Protein AF-A0A819P137-F1 (afdb_monomer)

Structure (mmCIF, N/CA/C/O backbone):
data_AF-A0A819P137-F1
#
_entry.id   AF-A0A819P137-F1
#
loop_
_atom_site.group_PDB
_atom_site.id
_atom_site.type_symbol
_atom_site.label_atom_id
_atom_site.label_alt_id
_atom_site.label_comp_id
_atom_site.label_asym_id
_atom_site.label_entity_id
_atom_site.label_seq_id
_atom_site.pdbx_PDB_ins_code
_atom_site.Cartn_x
_atom_site.Cartn_y
_atom_site.Cartn_z
_atom_site.occupancy
_atom_site.B_iso_or_equiv
_atom_site.auth_seq_id
_atom_site.auth_comp_id
_atom_site.auth_asym_id
_atom_site.auth_atom_id
_atom_site.pdbx_PDB_model_num
ATOM 1 N N . MET A 1 1 ? 25.948 -0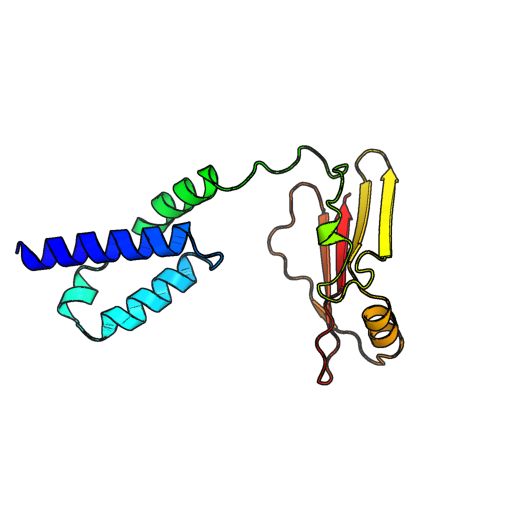.111 -37.042 1.00 51.78 1 MET A N 1
ATOM 2 C CA . MET A 1 1 ? 26.266 -0.633 -35.692 1.00 51.78 1 MET A CA 1
ATOM 3 C C . MET A 1 1 ? 26.149 0.440 -34.607 1.00 51.78 1 MET A C 1
ATOM 5 O O . MET A 1 1 ? 25.509 0.160 -33.607 1.00 51.78 1 MET A O 1
ATOM 9 N N . ALA A 1 2 ? 26.662 1.663 -34.813 1.00 59.31 2 ALA A N 1
ATOM 10 C CA . ALA A 1 2 ? 26.578 2.757 -33.829 1.00 59.31 2 ALA A CA 1
ATOM 11 C C . ALA A 1 2 ? 25.137 3.166 -33.434 1.00 59.31 2 ALA A C 1
ATOM 13 O O . ALA A 1 2 ? 24.815 3.175 -32.253 1.00 59.31 2 ALA A O 1
ATOM 14 N N . ALA A 1 3 ? 24.236 3.373 -34.404 1.00 63.06 3 ALA A N 1
ATOM 15 C CA . ALA A 1 3 ? 22.856 3.815 -34.133 1.00 63.06 3 ALA A CA 1
ATOM 16 C C . ALA A 1 3 ? 22.010 2.821 -33.303 1.00 63.06 3 ALA A C 1
ATOM 18 O O . ALA A 1 3 ? 21.181 3.220 -32.486 1.00 63.06 3 ALA A O 1
ATOM 19 N N . ALA A 1 4 ? 22.227 1.512 -33.484 1.00 61.91 4 ALA A N 1
ATOM 20 C CA . ALA A 1 4 ? 21.531 0.487 -32.702 1.00 61.91 4 ALA A CA 1
ATOM 21 C C . ALA A 1 4 ? 22.015 0.473 -31.240 1.00 61.91 4 ALA A C 1
ATOM 23 O O . ALA A 1 4 ? 21.217 0.285 -30.323 1.00 61.91 4 ALA A O 1
ATOM 24 N N . LEU A 1 5 ? 23.309 0.732 -31.016 1.00 62.66 5 LEU A N 1
ATOM 25 C CA . LEU A 1 5 ? 23.897 0.820 -29.680 1.00 62.66 5 LEU A CA 1
ATOM 26 C C . LEU A 1 5 ? 23.396 2.065 -28.933 1.00 62.66 5 LEU A C 1
ATOM 28 O O . LEU A 1 5 ? 23.008 1.961 -27.774 1.00 62.66 5 LEU A O 1
ATOM 32 N N . GLU A 1 6 ? 23.325 3.212 -29.611 1.00 69.56 6 GLU A N 1
ATOM 33 C CA . GLU A 1 6 ? 22.787 4.463 -29.053 1.00 69.56 6 GLU A CA 1
ATOM 34 C C . GLU A 1 6 ? 21.320 4.317 -28.636 1.00 69.56 6 GLU A C 1
ATOM 36 O O . GLU A 1 6 ? 20.958 4.662 -27.513 1.00 69.56 6 GLU A O 1
ATOM 41 N N . THR A 1 7 ? 20.495 3.700 -29.487 1.00 68.25 7 THR A N 1
ATOM 42 C CA . THR A 1 7 ? 19.078 3.439 -29.177 1.00 68.25 7 THR A CA 1
ATOM 43 C C . THR A 1 7 ? 18.919 2.493 -27.977 1.00 68.25 7 THR A C 1
ATOM 45 O O . THR A 1 7 ? 18.047 2.678 -27.131 1.00 68.25 7 THR A O 1
ATOM 48 N N . THR A 1 8 ? 19.803 1.501 -27.847 1.00 67.00 8 THR A N 1
ATOM 49 C CA . THR A 1 8 ? 19.795 0.545 -26.725 1.00 67.00 8 THR A CA 1
ATOM 50 C C . THR A 1 8 ? 20.174 1.197 -25.402 1.00 67.00 8 THR A C 1
ATOM 52 O O . THR A 1 8 ? 19.572 0.917 -24.363 1.00 67.00 8 THR A O 1
ATOM 55 N N . VAL A 1 9 ? 21.193 2.058 -25.420 1.00 68.06 9 VAL A N 1
ATOM 56 C CA . VAL A 1 9 ? 21.616 2.817 -24.239 1.00 68.06 9 VAL A CA 1
ATOM 57 C C . VAL A 1 9 ? 20.503 3.772 -23.810 1.00 68.06 9 VAL A C 1
ATOM 59 O O . VAL A 1 9 ? 20.195 3.834 -22.621 1.00 68.06 9 VAL A O 1
ATOM 62 N N . GLN A 1 10 ? 19.841 4.427 -24.765 1.00 74.31 10 GLN A N 1
ATOM 63 C CA . GLN 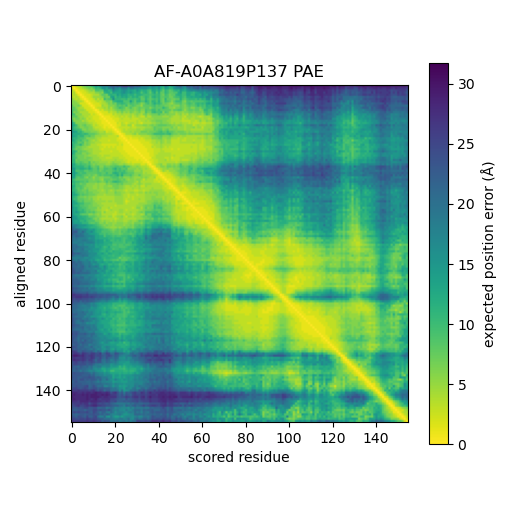A 1 10 ? 18.741 5.347 -24.489 1.00 74.31 10 GLN A CA 1
ATOM 64 C C . GLN A 1 10 ? 17.539 4.650 -23.833 1.00 74.31 10 GLN A C 1
ATOM 66 O O . GLN A 1 10 ? 17.115 5.064 -22.756 1.00 74.31 10 GLN A O 1
ATOM 71 N N . ASN A 1 11 ? 17.060 3.536 -24.398 1.00 71.94 11 ASN A N 1
ATOM 72 C CA . ASN A 1 11 ? 15.922 2.787 -23.842 1.00 71.94 11 ASN A CA 1
ATOM 73 C C . ASN A 1 11 ? 16.219 2.238 -22.434 1.00 71.94 11 ASN A C 1
ATOM 75 O O . ASN A 1 11 ? 15.354 2.189 -21.562 1.00 71.94 11 ASN A O 1
ATOM 79 N N . ASN A 1 12 ? 17.470 1.844 -22.181 1.00 72.56 12 ASN A N 1
ATOM 80 C CA . ASN A 1 12 ? 17.915 1.423 -20.853 1.00 72.56 12 ASN A CA 1
ATOM 81 C C . ASN A 1 12 ? 17.875 2.544 -19.820 1.00 72.56 12 ASN A C 1
ATOM 83 O O . ASN A 1 12 ? 17.537 2.299 -18.661 1.00 72.56 12 ASN A O 1
ATOM 87 N N . ILE A 1 13 ? 18.292 3.746 -20.216 1.00 76.44 13 ILE A N 1
ATOM 88 C CA . ILE A 1 13 ? 18.250 4.926 -19.354 1.00 76.44 13 ILE A CA 1
ATOM 89 C C . ILE A 1 13 ? 16.791 5.261 -19.045 1.00 76.44 13 ILE A C 1
ATOM 91 O O . ILE A 1 13 ? 16.463 5.461 -17.881 1.00 76.44 13 ILE A O 1
ATOM 95 N N . GLU A 1 14 ? 15.911 5.211 -20.042 1.00 79.50 14 GLU A N 1
ATOM 96 C CA . GLU A 1 14 ? 14.489 5.524 -19.892 1.00 79.50 14 GLU A CA 1
ATOM 97 C C . GLU A 1 14 ? 13.758 4.547 -18.960 1.00 79.50 14 GLU A C 1
ATOM 99 O O . GLU A 1 14 ? 13.138 4.982 -17.989 1.00 79.50 14 GLU A O 1
ATOM 104 N N . ILE A 1 15 ? 13.924 3.227 -19.142 1.00 78.06 15 ILE A N 1
ATOM 105 C CA . ILE A 1 15 ? 13.340 2.224 -18.229 1.00 78.06 15 ILE A CA 1
ATOM 106 C C . ILE A 1 15 ? 13.853 2.430 -16.796 1.00 78.06 15 ILE A C 1
ATOM 108 O O . ILE A 1 15 ? 13.093 2.295 -15.835 1.00 78.06 15 ILE A O 1
ATOM 112 N N . LYS A 1 16 ? 15.142 2.751 -16.627 1.00 79.19 16 LYS A N 1
ATOM 113 C CA . LYS A 1 16 ? 15.739 2.981 -15.303 1.00 79.19 16 LYS A CA 1
ATOM 114 C C . LYS A 1 16 ? 15.225 4.264 -14.659 1.00 79.19 16 LYS A C 1
ATOM 116 O O . LYS A 1 16 ? 14.925 4.231 -13.470 1.00 79.19 16 LYS A O 1
ATOM 121 N N . GLU A 1 17 ? 15.107 5.352 -15.411 1.00 83.38 17 GLU A N 1
ATOM 122 C CA . GLU A 1 17 ? 14.565 6.630 -14.941 1.00 83.38 17 GLU A CA 1
ATOM 123 C C . GLU A 1 17 ? 13.100 6.489 -14.534 1.00 83.38 17 GLU A C 1
ATOM 125 O O . GLU A 1 17 ? 12.743 6.787 -13.391 1.00 83.38 17 GLU A O 1
ATOM 130 N N . ARG A 1 18 ? 12.262 5.929 -15.413 1.00 83.06 18 ARG A N 1
ATOM 131 C CA . ARG A 1 18 ? 10.858 5.635 -15.100 1.00 83.06 18 ARG A CA 1
ATOM 132 C C . ARG A 1 18 ? 10.752 4.759 -13.864 1.00 83.06 18 ARG A C 1
ATOM 134 O O . ARG A 1 18 ? 10.073 5.104 -12.901 1.00 83.06 18 ARG A O 1
ATOM 141 N N . ALA A 1 19 ? 11.519 3.674 -13.811 1.00 77.88 19 ALA A N 1
ATOM 142 C CA . ALA A 1 19 ? 11.493 2.797 -12.655 1.00 77.88 19 ALA A CA 1
ATOM 143 C C . ALA A 1 19 ? 12.073 3.425 -11.379 1.00 77.88 19 ALA A C 1
ATOM 145 O O . ALA A 1 19 ? 11.794 2.922 -10.293 1.00 77.88 19 ALA A O 1
ATOM 146 N N . LEU A 1 20 ? 12.836 4.511 -11.453 1.00 79.56 20 LEU A N 1
ATOM 147 C CA . LEU A 1 20 ? 13.340 5.226 -10.281 1.00 79.56 20 LEU A CA 1
ATOM 148 C C . LEU A 1 20 ? 12.394 6.292 -9.736 1.00 79.56 20 LEU A C 1
ATOM 150 O O . LEU A 1 20 ? 12.574 6.694 -8.580 1.00 79.56 20 LEU A O 1
ATOM 154 N N . ASN A 1 21 ? 11.457 6.758 -10.557 1.00 81.00 21 ASN A N 1
ATOM 155 C CA . ASN A 1 21 ? 10.580 7.884 -10.251 1.00 81.00 21 ASN A CA 1
ATOM 156 C C . ASN A 1 21 ? 9.114 7.447 -10.099 1.00 81.00 21 ASN A C 1
ATOM 158 O O . ASN A 1 21 ? 8.362 8.070 -9.355 1.00 81.00 21 ASN A O 1
ATOM 162 N N . GLU A 1 22 ? 8.718 6.344 -10.734 1.00 80.81 22 GLU A N 1
ATOM 163 C CA . GLU A 1 22 ? 7.368 5.792 -10.647 1.00 80.81 22 GLU A CA 1
ATOM 164 C C . GLU A 1 22 ? 7.224 4.778 -9.503 1.00 80.81 22 GLU A C 1
ATOM 166 O O . GLU A 1 22 ? 8.105 3.953 -9.240 1.00 80.81 22 GLU A O 1
ATOM 171 N N . LEU A 1 23 ? 6.047 4.786 -8.870 1.00 72.44 23 LEU A N 1
ATOM 172 C CA . LEU A 1 23 ? 5.653 3.817 -7.839 1.00 72.44 23 LEU A CA 1
ATOM 173 C C . LEU A 1 23 ? 5.266 2.445 -8.421 1.00 72.44 23 LEU A C 1
ATOM 175 O O . LEU A 1 23 ? 5.066 1.488 -7.673 1.00 72.44 23 LEU A O 1
ATOM 179 N N . LEU A 1 24 ? 5.170 2.328 -9.750 1.00 79.12 24 LEU A N 1
ATOM 180 C CA . LEU A 1 24 ? 4.784 1.091 -10.418 1.00 79.12 24 LEU A CA 1
ATOM 181 C C . LEU A 1 24 ? 5.843 -0.014 -10.236 1.00 79.12 24 LEU A C 1
ATOM 183 O O . LEU A 1 24 ? 7.049 0.258 -10.138 1.00 79.12 24 LEU A O 1
ATOM 187 N N . PRO A 1 25 ? 5.438 -1.296 -10.210 1.00 80.44 25 PRO A N 1
ATOM 188 C CA . PRO A 1 25 ? 6.377 -2.410 -10.256 1.00 80.44 25 PRO A CA 1
ATOM 189 C C . PRO A 1 25 ? 7.254 -2.352 -11.513 1.00 80.44 25 PRO A C 1
ATOM 191 O O . PRO A 1 25 ? 6.758 -2.109 -12.611 1.00 80.44 25 PRO A O 1
ATOM 194 N N . VAL A 1 26 ? 8.550 -2.656 -11.374 1.00 82.06 26 VAL A N 1
ATOM 195 C CA . VAL A 1 26 ? 9.517 -2.659 -12.496 1.00 82.06 26 VAL A CA 1
ATOM 196 C C . VAL A 1 26 ? 9.052 -3.558 -13.647 1.00 82.06 26 VAL A C 1
ATOM 198 O O . VAL A 1 26 ? 9.269 -3.244 -14.811 1.00 82.06 26 VAL A O 1
ATOM 201 N N . SER A 1 27 ? 8.373 -4.662 -13.328 1.00 82.19 27 SER A N 1
ATOM 202 C CA . SER A 1 27 ? 7.802 -5.581 -14.314 1.00 82.19 27 SER A CA 1
ATOM 203 C C . SER A 1 27 ? 6.676 -4.963 -15.147 1.00 82.19 27 SER A C 1
ATOM 205 O O . SER A 1 27 ? 6.541 -5.327 -16.311 1.00 82.19 27 SER A O 1
ATOM 207 N N . MET A 1 28 ? 5.882 -4.048 -14.582 1.00 83.88 28 MET A N 1
ATOM 208 C CA . MET A 1 28 ? 4.841 -3.325 -15.321 1.00 83.88 28 MET A CA 1
ATOM 209 C C . MET A 1 28 ? 5.466 -2.284 -16.245 1.00 83.88 28 MET A C 1
ATOM 211 O O . MET A 1 28 ? 5.186 -2.304 -17.438 1.00 83.88 28 MET A O 1
ATOM 215 N N . ILE A 1 29 ? 6.396 -1.475 -15.723 1.00 84.00 29 ILE A N 1
ATOM 216 C CA . ILE A 1 29 ? 7.134 -0.469 -16.507 1.00 84.00 29 ILE A CA 1
ATOM 217 C C . ILE A 1 29 ? 7.842 -1.137 -17.690 1.00 84.00 29 ILE A C 1
ATOM 219 O O . ILE A 1 29 ? 7.725 -0.694 -18.825 1.00 84.00 29 ILE A O 1
ATOM 223 N N . TYR A 1 30 ? 8.510 -2.268 -17.449 1.00 84.81 30 TYR A N 1
ATOM 224 C CA . TYR A 1 30 ? 9.161 -3.031 -18.510 1.00 84.81 30 TYR A CA 1
ATOM 225 C C . TYR A 1 30 ? 8.173 -3.526 -19.576 1.00 84.81 30 TYR A C 1
ATOM 227 O O . TYR A 1 30 ? 8.456 -3.422 -20.764 1.00 84.81 30 TYR A O 1
ATOM 235 N N . LYS A 1 31 ? 7.009 -4.056 -19.178 1.00 85.69 31 LYS A N 1
ATOM 236 C CA . LYS A 1 31 ? 5.981 -4.518 -20.127 1.00 85.69 31 LYS A CA 1
ATOM 237 C C . LYS A 1 31 ? 5.426 -3.378 -20.978 1.00 85.69 31 LYS A C 1
ATOM 239 O O . LYS A 1 31 ? 5.225 -3.572 -22.174 1.00 85.69 31 LYS A O 1
ATOM 244 N N . GLU A 1 32 ? 5.185 -2.217 -20.376 1.00 86.12 32 GLU A N 1
ATOM 245 C CA . GLU A 1 32 ? 4.742 -1.022 -21.097 1.00 86.12 32 GLU A CA 1
ATOM 246 C C . GLU A 1 32 ? 5.786 -0.588 -22.124 1.00 86.12 32 GLU A C 1
ATOM 248 O O . GLU A 1 32 ? 5.458 -0.431 -23.297 1.00 86.12 32 GLU A O 1
ATOM 253 N N . GLU A 1 33 ? 7.051 -0.498 -21.723 1.00 81.31 33 GLU A N 1
ATOM 254 C CA . GLU A 1 33 ? 8.140 -0.108 -22.622 1.00 81.31 33 GLU A CA 1
ATOM 255 C C . GLU A 1 33 ? 8.337 -1.107 -23.765 1.00 81.31 33 GLU A C 1
ATOM 257 O O . GLU A 1 33 ? 8.399 -0.727 -24.934 1.00 81.31 33 GLU A O 1
ATOM 262 N N . VAL A 1 34 ? 8.307 -2.410 -23.471 1.00 84.12 34 VAL A N 1
ATOM 263 C CA . VAL A 1 34 ? 8.311 -3.457 -24.504 1.00 84.12 34 VAL A CA 1
ATOM 264 C C . VAL A 1 34 ? 7.135 -3.282 -25.465 1.00 84.12 34 VAL A C 1
ATOM 266 O O . VAL A 1 34 ? 7.308 -3.442 -26.672 1.00 84.12 34 VAL A O 1
ATOM 269 N N . SER A 1 35 ? 5.944 -2.929 -24.971 1.00 84.25 35 SER A N 1
ATOM 270 C CA . SER A 1 35 ? 4.770 -2.722 -25.826 1.00 84.25 35 SER A CA 1
ATOM 271 C C . SER A 1 35 ? 4.932 -1.529 -26.777 1.00 84.25 35 SER A C 1
ATOM 273 O O . SER A 1 35 ? 4.530 -1.621 -27.938 1.00 84.25 35 SER A O 1
ATOM 275 N N . ILE A 1 36 ? 5.591 -0.453 -26.336 1.00 80.50 36 ILE A N 1
ATOM 276 C CA . ILE A 1 36 ? 5.886 0.733 -27.154 1.00 80.50 36 ILE A CA 1
ATOM 277 C C . ILE A 1 36 ? 6.919 0.380 -28.230 1.00 80.50 36 ILE A C 1
ATOM 279 O O . ILE A 1 36 ? 6.709 0.644 -29.418 1.00 80.50 36 ILE A O 1
ATOM 283 N N . VAL A 1 37 ? 8.003 -0.285 -27.821 1.00 77.62 37 VAL A N 1
ATOM 284 C CA . VAL A 1 37 ? 9.142 -0.642 -28.678 1.00 77.62 37 VAL A CA 1
ATOM 285 C C . VAL A 1 37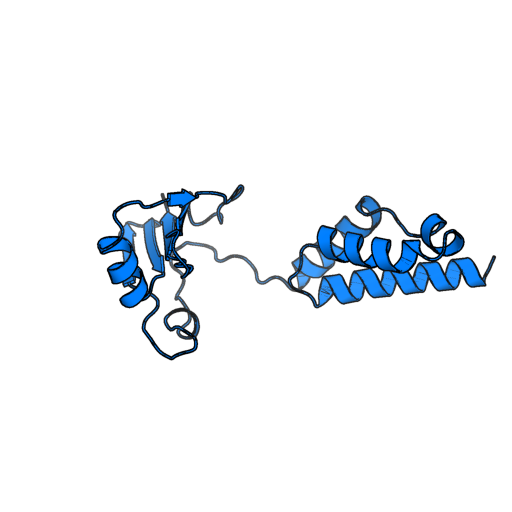 ? 8.812 -1.794 -29.638 1.00 77.62 37 VAL A C 1
ATOM 287 O O . VAL A 1 37 ? 9.420 -1.893 -30.703 1.00 77.62 37 VAL A O 1
ATOM 290 N N . SER A 1 38 ? 7.800 -2.620 -29.336 1.00 75.38 38 SER A N 1
ATOM 291 C CA . SER A 1 38 ? 7.356 -3.744 -30.184 1.00 75.38 38 SER A CA 1
ATOM 292 C C . SER A 1 38 ? 6.967 -3.340 -31.610 1.00 75.38 38 SER A C 1
ATOM 294 O O . SER A 1 38 ? 7.020 -4.160 -32.525 1.00 75.38 38 SER A O 1
ATOM 296 N N . ARG A 1 39 ? 6.621 -2.063 -31.818 1.00 76.19 39 ARG A N 1
ATOM 297 C CA . ARG A 1 39 ? 6.285 -1.497 -33.132 1.00 76.19 39 ARG A CA 1
ATOM 298 C C . ARG A 1 39 ? 7.482 -1.451 -34.085 1.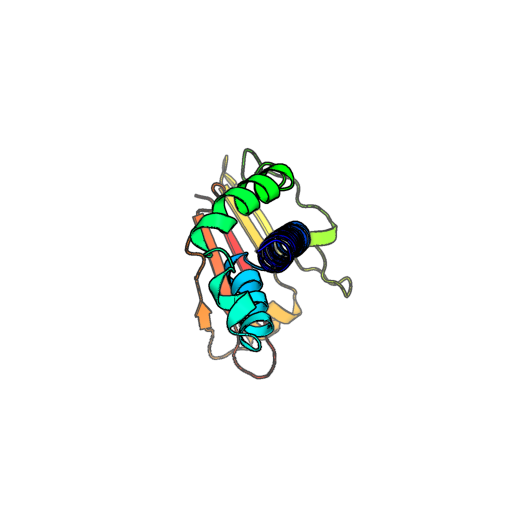00 76.19 39 ARG A C 1
ATOM 300 O O . ARG A 1 39 ? 7.283 -1.305 -35.288 1.00 76.19 39 ARG A O 1
ATOM 307 N N . ASN A 1 40 ? 8.706 -1.576 -33.568 1.00 77.56 40 ASN A N 1
ATOM 308 C CA . ASN A 1 40 ? 9.926 -1.623 -34.358 1.00 77.56 40 ASN A CA 1
ATOM 309 C C . ASN A 1 40 ? 10.750 -2.885 -33.996 1.00 77.56 40 ASN A C 1
ATOM 311 O O . ASN A 1 40 ? 11.323 -2.982 -32.907 1.00 77.56 40 ASN A O 1
ATOM 315 N N . PRO A 1 41 ? 10.836 -3.872 -34.908 1.00 74.31 41 PRO A N 1
ATOM 316 C CA . PRO A 1 41 ? 11.482 -5.155 -34.628 1.00 74.31 41 PRO A CA 1
ATOM 317 C C . PRO A 1 41 ? 12.995 -5.020 -34.414 1.00 74.31 41 PRO A C 1
ATOM 319 O O . PRO A 1 41 ? 13.581 -5.785 -33.649 1.00 74.31 41 PRO A O 1
ATOM 322 N N . THR A 1 42 ? 13.626 -4.019 -35.033 1.00 75.06 42 THR A N 1
ATOM 323 C CA . THR A 1 42 ? 15.062 -3.752 -34.890 1.00 75.06 42 THR A CA 1
ATOM 324 C C . THR A 1 42 ? 15.392 -3.265 -33.486 1.00 75.06 42 THR A C 1
ATOM 326 O O . THR A 1 42 ? 16.422 -3.636 -32.941 1.00 75.06 42 THR A O 1
ATOM 329 N N . THR A 1 43 ? 14.523 -2.459 -32.876 1.00 70.56 43 THR A N 1
ATOM 330 C CA . THR A 1 43 ? 14.718 -1.967 -31.505 1.00 70.56 43 THR A CA 1
ATOM 331 C C . THR A 1 43 ? 14.321 -2.996 -30.455 1.00 70.56 43 THR A C 1
ATOM 333 O O . THR A 1 43 ? 14.938 -3.048 -29.396 1.00 70.56 43 THR A O 1
ATOM 336 N N . LEU A 1 44 ? 13.339 -3.853 -30.756 1.00 75.06 44 LEU A N 1
ATOM 337 C CA . LEU A 1 44 ? 12.928 -4.939 -29.866 1.00 75.06 44 LEU A CA 1
ATOM 338 C C . LEU A 1 44 ? 14.038 -5.986 -29.689 1.00 75.06 44 LEU A C 1
ATOM 340 O O . LEU A 1 44 ? 14.260 -6.457 -28.579 1.00 75.06 44 LEU A O 1
ATOM 344 N N . ALA A 1 45 ? 14.762 -6.314 -30.764 1.00 76.06 45 ALA A N 1
ATOM 345 C CA . ALA A 1 45 ? 15.838 -7.306 -30.740 1.00 76.06 45 ALA A CA 1
ATOM 346 C C . ALA A 1 45 ? 17.048 -6.897 -29.880 1.00 76.06 45 ALA A C 1
ATOM 348 O O . ALA A 1 45 ? 17.831 -7.758 -29.485 1.00 76.06 45 ALA A O 1
ATOM 349 N N . VAL A 1 46 ? 17.212 -5.599 -29.609 1.00 79.75 46 VAL A N 1
ATOM 350 C CA . VAL A 1 46 ? 18.341 -5.063 -28.828 1.00 79.75 46 VAL A CA 1
ATOM 351 C C . VAL A 1 46 ? 17.898 -4.581 -27.441 1.00 79.75 46 VAL A C 1
ATOM 353 O O . VAL A 1 46 ? 18.715 -4.124 -26.645 1.00 79.75 46 VAL A O 1
ATOM 356 N N . LEU A 1 47 ? 16.609 -4.703 -27.110 1.00 79.06 47 LEU A N 1
ATOM 357 C CA . LEU A 1 47 ? 16.113 -4.381 -25.779 1.00 79.06 47 LEU A CA 1
ATOM 358 C C . LEU A 1 47 ? 16.644 -5.415 -24.768 1.00 79.06 47 LEU A C 1
ATOM 360 O O . LEU A 1 47 ? 16.517 -6.618 -25.010 1.00 79.06 47 LEU A O 1
ATOM 364 N N . PRO A 1 48 ? 17.198 -4.989 -23.621 1.00 79.00 48 PRO A N 1
ATOM 365 C CA . PRO A 1 48 ? 17.601 -5.932 -22.591 1.00 79.00 48 PRO A CA 1
ATOM 366 C C . PRO A 1 48 ? 16.406 -6.675 -22.023 1.00 79.00 48 PRO A C 1
ATOM 368 O O . PRO A 1 48 ? 15.270 -6.192 -22.015 1.00 79.00 48 PRO A O 1
ATOM 371 N N . THR A 1 49 ? 16.686 -7.851 -21.487 1.00 82.62 49 THR A N 1
ATOM 372 C CA . THR A 1 49 ? 15.688 -8.671 -20.812 1.00 82.62 49 THR A CA 1
ATOM 373 C C . THR A 1 49 ? 15.311 -8.069 -19.459 1.00 82.62 49 THR A C 1
ATOM 375 O O . THR A 1 49 ? 16.098 -7.385 -18.798 1.00 82.62 49 THR A O 1
ATOM 378 N N . SER A 1 50 ? 14.103 -8.374 -18.979 1.00 78.06 50 SER A N 1
ATOM 379 C CA . SER A 1 50 ? 13.651 -7.920 -17.658 1.00 78.06 50 SER A CA 1
ATOM 380 C C . SER A 1 50 ? 14.594 -8.356 -16.529 1.00 78.06 50 SER A C 1
ATOM 382 O O . SER A 1 50 ? 14.735 -7.646 -15.536 1.00 78.06 50 SER A O 1
ATOM 384 N N . GLN A 1 51 ? 15.248 -9.513 -16.676 1.00 81.62 51 GLN A N 1
ATOM 385 C CA . GLN A 1 51 ? 16.187 -10.062 -15.694 1.00 81.62 51 GLN A CA 1
ATOM 386 C C . GLN A 1 51 ? 17.476 -9.240 -15.578 1.00 81.62 51 GLN A C 1
ATOM 388 O O . GLN A 1 51 ? 18.034 -9.151 -14.489 1.00 81.62 51 GLN A O 1
ATOM 393 N N . GLU A 1 52 ? 17.926 -8.600 -16.657 1.00 82.69 52 GLU A N 1
ATOM 394 C CA . GLU A 1 52 ? 19.131 -7.759 -16.660 1.00 82.69 52 GLU A CA 1
ATOM 395 C C . GLU A 1 52 ? 18.869 -6.385 -16.032 1.00 82.69 52 GLU A C 1
ATOM 397 O O . GLU A 1 52 ? 19.728 -5.812 -15.358 1.00 82.69 52 GLU A O 1
ATOM 402 N N . ILE A 1 53 ? 17.655 -5.860 -16.204 1.00 80.44 53 ILE A N 1
ATOM 403 C CA . ILE A 1 53 ? 17.266 -4.540 -15.697 1.00 80.44 53 ILE A CA 1
ATOM 404 C C . ILE A 1 53 ? 16.942 -4.595 -14.198 1.00 80.44 53 ILE A C 1
ATOM 406 O O . ILE A 1 53 ? 17.300 -3.683 -13.441 1.00 80.44 53 ILE A O 1
ATOM 410 N N . TYR A 1 54 ? 16.291 -5.674 -13.751 1.00 82.69 54 TYR A N 1
ATOM 411 C CA . TYR A 1 54 ? 15.727 -5.780 -12.405 1.00 82.69 54 TYR A CA 1
ATOM 412 C C . TYR A 1 54 ? 16.737 -5.530 -11.267 1.00 82.69 54 TYR A C 1
ATOM 414 O O . TYR A 1 54 ? 16.427 -4.717 -10.394 1.00 82.69 54 TYR A O 1
ATOM 422 N N . PRO A 1 55 ? 17.952 -6.120 -11.247 1.00 82.50 55 PRO A N 1
ATOM 423 C CA . PRO A 1 55 ? 18.899 -5.930 -10.145 1.00 82.50 55 PRO A CA 1
ATOM 424 C C . PRO A 1 55 ? 19.380 -4.481 -10.017 1.00 82.50 55 PRO A C 1
ATOM 426 O O . PRO A 1 55 ? 19.475 -3.947 -8.910 1.00 82.50 55 PRO A O 1
ATOM 429 N N . SER A 1 56 ? 19.655 -3.826 -11.151 1.00 79.94 56 SER A N 1
ATOM 430 C CA . SER A 1 56 ? 20.107 -2.430 -11.187 1.00 79.94 56 SER A CA 1
ATOM 431 C C . SER A 1 56 ? 19.038 -1.496 -10.628 1.00 79.94 56 SER A C 1
ATOM 433 O O . SER A 1 56 ? 19.340 -0.618 -9.818 1.00 79.94 56 SER A O 1
ATOM 435 N N . VAL A 1 57 ? 17.787 -1.692 -11.047 1.00 81.00 57 VAL A N 1
ATOM 436 C CA . VAL A 1 57 ? 16.654 -0.872 -10.611 1.00 81.00 57 VAL A CA 1
ATOM 437 C C . VAL A 1 57 ? 16.305 -1.150 -9.151 1.00 81.00 57 VAL A C 1
ATOM 439 O O . VAL A 1 57 ? 16.131 -0.210 -8.380 1.00 81.00 57 VAL A O 1
ATOM 442 N N . ALA A 1 58 ? 16.267 -2.419 -8.737 1.00 79.75 58 ALA A N 1
ATOM 443 C CA . ALA A 1 58 ? 15.990 -2.801 -7.355 1.00 79.75 58 ALA A CA 1
ATOM 444 C C . ALA A 1 58 ? 17.010 -2.184 -6.387 1.00 79.75 58 ALA A C 1
ATOM 446 O O . ALA A 1 58 ? 16.621 -1.586 -5.385 1.00 79.75 58 ALA A O 1
ATOM 447 N N . LYS A 1 59 ? 18.307 -2.237 -6.721 1.00 79.56 59 LYS A N 1
ATOM 448 C CA . LYS A 1 59 ? 19.376 -1.613 -5.926 1.00 79.56 59 LYS A CA 1
ATOM 449 C C . LYS A 1 59 ? 19.227 -0.093 -5.845 1.00 79.56 59 LYS A C 1
ATOM 451 O O . LYS A 1 59 ? 19.477 0.500 -4.798 1.00 79.56 59 LYS A O 1
ATOM 456 N N . ALA A 1 60 ? 18.833 0.550 -6.941 1.00 80.75 60 ALA A N 1
ATOM 457 C CA . ALA A 1 60 ? 18.638 1.993 -6.976 1.00 80.75 60 ALA A CA 1
ATOM 458 C C . ALA A 1 60 ? 17.391 2.427 -6.174 1.00 80.75 60 ALA A C 1
ATOM 460 O O . ALA A 1 60 ? 17.473 3.379 -5.398 1.00 80.75 60 ALA A O 1
ATOM 461 N N . ARG A 1 61 ? 16.283 1.674 -6.255 1.00 80.19 61 ARG A N 1
ATOM 462 C CA . ARG A 1 61 ? 15.098 1.858 -5.398 1.00 80.19 61 ARG A CA 1
ATOM 463 C C . ARG A 1 61 ? 15.427 1.648 -3.927 1.00 80.19 61 ARG A C 1
ATOM 465 O O . ARG A 1 61 ? 15.026 2.463 -3.104 1.00 80.19 61 ARG A O 1
ATOM 472 N N . GLN A 1 62 ? 16.203 0.618 -3.593 1.00 78.12 62 GLN A N 1
ATOM 473 C CA . GLN A 1 62 ? 16.603 0.333 -2.214 1.00 78.12 62 GLN A CA 1
ATOM 474 C C . GLN A 1 62 ? 17.341 1.515 -1.570 1.00 78.12 62 GLN A C 1
ATOM 476 O O . GLN A 1 62 ? 17.106 1.800 -0.405 1.00 78.12 62 GLN A O 1
ATOM 481 N N . LYS A 1 63 ? 18.176 2.245 -2.324 1.00 80.75 63 LYS A N 1
ATOM 482 C CA . LYS A 1 63 ? 18.860 3.451 -1.820 1.00 80.75 63 LYS A CA 1
ATOM 483 C C . LYS A 1 63 ? 17.913 4.613 -1.501 1.00 80.75 63 LYS A C 1
ATOM 485 O O . LYS A 1 63 ? 18.238 5.418 -0.638 1.00 80.75 63 LYS A O 1
ATOM 490 N N . LYS A 1 64 ? 16.791 4.730 -2.220 1.00 79.19 64 LYS A N 1
ATOM 491 C CA . LYS A 1 64 ? 15.763 5.762 -1.991 1.00 79.19 64 LYS A CA 1
ATOM 492 C C . LYS A 1 64 ? 14.697 5.319 -0.981 1.00 79.19 64 LYS A C 1
ATOM 494 O O . LYS A 1 64 ? 13.990 6.157 -0.437 1.00 79.19 64 LYS A O 1
ATOM 499 N N . THR A 1 65 ? 14.547 4.011 -0.774 1.00 75.12 65 THR A N 1
ATOM 500 C CA . THR A 1 65 ? 13.528 3.454 0.117 1.00 75.12 65 THR A CA 1
ATOM 501 C C . THR A 1 65 ? 13.954 3.709 1.562 1.00 75.12 65 THR A C 1
ATOM 503 O O . THR A 1 65 ? 15.065 3.316 1.928 1.00 75.12 65 THR A O 1
ATOM 506 N N . PRO A 1 66 ? 13.113 4.349 2.392 1.00 77.75 66 PRO A N 1
ATOM 507 C CA . PRO A 1 66 ? 13.429 4.533 3.800 1.00 77.75 66 PRO A CA 1
ATOM 508 C C . PRO A 1 66 ? 13.631 3.176 4.477 1.00 77.75 66 PRO A C 1
ATOM 510 O O . PRO A 1 66 ? 12.982 2.184 4.132 1.00 77.75 66 PRO A O 1
ATOM 513 N N . SER A 1 67 ? 14.543 3.127 5.447 1.00 77.06 67 SER A N 1
ATOM 514 C CA . SER A 1 67 ? 14.710 1.942 6.283 1.00 77.06 67 SER A CA 1
ATOM 515 C C . SER A 1 67 ? 13.388 1.607 6.967 1.00 77.06 67 SER A C 1
ATOM 517 O O . SER A 1 67 ? 12.727 2.499 7.503 1.00 77.06 67 SER A O 1
ATOM 519 N N . LEU A 1 68 ? 13.028 0.324 6.973 1.00 74.94 68 LEU A N 1
ATOM 520 C CA . LEU A 1 68 ? 11.899 -0.151 7.766 1.00 74.94 68 LEU A CA 1
ATOM 521 C C . LEU A 1 68 ? 12.115 0.216 9.245 1.00 74.94 68 LEU A C 1
ATOM 523 O O . LEU A 1 68 ? 13.266 0.250 9.702 1.00 74.94 68 LEU A O 1
ATOM 527 N N . PRO A 1 69 ? 11.037 0.503 9.993 1.00 75.25 69 PRO A N 1
ATOM 528 C CA . PRO A 1 69 ? 11.142 0.749 11.425 1.00 75.25 69 PRO A CA 1
ATOM 529 C C . PRO A 1 69 ? 11.750 -0.466 12.146 1.00 75.25 69 PRO A C 1
ATOM 531 O O . PRO A 1 69 ? 11.807 -1.567 11.616 1.00 75.25 69 PRO A O 1
ATOM 534 N N . GLN A 1 70 ? 12.248 -0.283 13.369 1.00 81.06 70 GLN A N 1
ATOM 535 C CA . GLN A 1 70 ? 12.811 -1.399 14.147 1.00 81.06 70 GLN A CA 1
ATOM 536 C C . GLN A 1 70 ? 11.739 -2.191 14.915 1.00 81.06 70 GLN A C 1
ATOM 538 O O . GLN A 1 70 ? 12.005 -3.298 15.381 1.00 81.06 70 GLN A O 1
ATOM 543 N N . SER A 1 71 ? 10.531 -1.638 15.066 1.00 80.06 71 SER A N 1
ATOM 544 C CA . SER A 1 71 ? 9.419 -2.261 15.793 1.00 80.06 71 SER A CA 1
ATOM 545 C C . SER A 1 71 ? 8.054 -1.790 15.272 1.00 80.06 71 SER A C 1
ATOM 547 O O . SER A 1 71 ? 7.984 -0.821 14.516 1.00 80.06 71 SER A O 1
ATOM 549 N N . CYS A 1 72 ? 6.967 -2.441 15.706 1.00 78.69 72 CYS A N 1
ATOM 550 C CA . CYS A 1 72 ? 5.588 -2.005 15.436 1.00 78.69 72 CYS A CA 1
ATOM 551 C C . CYS A 1 72 ? 5.162 -0.762 16.249 1.00 78.69 72 CYS A C 1
ATOM 553 O O . CYS A 1 72 ? 4.103 -0.195 15.985 1.00 78.69 72 CYS A O 1
ATOM 555 N N . LEU A 1 73 ? 5.984 -0.309 17.205 1.00 80.88 73 LEU A N 1
ATOM 556 C CA . LEU A 1 73 ? 5.712 0.816 18.109 1.00 80.88 73 LEU A CA 1
ATOM 557 C C . LEU A 1 73 ? 6.224 2.150 17.542 1.00 80.88 73 LEU A C 1
ATOM 559 O O . LEU A 1 73 ? 6.936 2.892 18.213 1.00 80.88 73 LEU A O 1
ATOM 563 N N . PHE A 1 74 ? 5.925 2.425 16.275 1.00 83.62 74 PHE A N 1
ATOM 564 C CA . PHE A 1 74 ? 6.265 3.696 15.635 1.00 83.62 74 PHE A CA 1
ATOM 565 C C . PHE A 1 74 ? 5.115 4.699 15.751 1.00 83.62 74 PHE A C 1
ATOM 567 O O . PHE A 1 74 ? 3.943 4.322 15.693 1.00 83.62 74 PHE A O 1
ATOM 574 N N . ASP A 1 75 ? 5.438 5.984 15.835 1.00 85.38 75 ASP A N 1
ATOM 575 C CA . ASP A 1 75 ? 4.421 7.027 15.756 1.00 85.38 75 ASP A CA 1
ATOM 576 C C . ASP A 1 75 ? 3.863 7.092 14.340 1.00 85.38 75 ASP A C 1
ATOM 578 O O . ASP A 1 75 ? 4.612 7.203 13.364 1.00 85.38 75 ASP A O 1
ATOM 582 N N . LEU A 1 76 ? 2.539 7.007 14.217 1.00 85.81 76 LEU A N 1
ATOM 583 C CA . LEU A 1 76 ? 1.907 7.144 12.920 1.00 85.81 76 LEU A CA 1
ATOM 584 C C . LEU A 1 76 ? 1.758 8.635 12.566 1.00 85.81 76 LEU A C 1
ATOM 586 O O . LEU A 1 76 ? 1.143 9.375 13.340 1.00 85.81 76 LEU A O 1
ATOM 590 N N . PRO A 1 77 ? 2.270 9.083 11.406 1.00 88.25 77 PRO A N 1
ATOM 591 C CA . PRO A 1 77 ? 2.111 10.462 10.959 1.00 88.25 77 PRO A CA 1
ATOM 592 C C . PRO A 1 77 ? 0.646 10.881 10.786 1.00 88.25 77 PRO A C 1
ATOM 594 O O . PRO A 1 77 ? -0.181 10.104 10.310 1.00 88.25 77 PRO A O 1
ATOM 597 N N . ASP A 1 78 ? 0.338 12.142 11.097 1.00 87.19 78 ASP A N 1
ATOM 598 C CA . ASP A 1 78 ? -1.045 12.646 11.099 1.00 87.19 78 ASP A CA 1
ATOM 599 C C . ASP A 1 78 ? -1.720 12.599 9.727 1.00 87.19 78 ASP A C 1
ATOM 601 O O . ASP A 1 78 ? -2.914 12.331 9.635 1.00 87.19 78 ASP A O 1
ATOM 605 N N . HIS A 1 79 ? -0.952 12.757 8.648 1.00 87.31 79 HIS A N 1
ATOM 606 C CA . HIS A 1 79 ? -1.477 12.677 7.284 1.00 87.31 79 HIS A CA 1
ATOM 607 C C . HIS A 1 79 ? -1.957 11.271 6.882 1.00 87.31 79 HIS A C 1
ATOM 609 O O . HIS A 1 79 ? -2.628 11.137 5.866 1.00 87.31 79 HIS A O 1
ATOM 615 N N . PHE A 1 80 ? -1.635 10.227 7.657 1.00 85.19 80 PHE A N 1
ATOM 616 C CA . PHE A 1 80 ? -2.200 8.884 7.476 1.00 85.19 80 PHE A CA 1
ATOM 617 C C . PHE A 1 80 ? -3.421 8.620 8.366 1.00 85.19 80 PHE A C 1
ATOM 619 O O . PHE A 1 80 ? -4.086 7.598 8.201 1.00 85.19 80 PHE A O 1
ATOM 626 N N . LYS A 1 81 ? -3.722 9.515 9.315 1.00 89.38 81 LYS A N 1
ATOM 627 C CA . LYS A 1 81 ? -4.858 9.375 10.241 1.00 89.38 81 LYS A CA 1
ATOM 628 C C . LYS A 1 81 ? -6.163 9.897 9.650 1.00 89.38 81 LYS A C 1
ATOM 630 O O . LYS A 1 81 ? -7.237 9.581 10.168 1.00 89.38 81 LYS A O 1
ATOM 635 N N . THR A 1 82 ? -6.082 10.686 8.582 1.00 91.44 82 THR A N 1
ATOM 636 C CA . THR A 1 82 ? -7.224 11.313 7.921 1.00 91.44 82 THR A CA 1
ATOM 637 C C . THR A 1 82 ? -7.282 10.958 6.439 1.00 91.44 82 THR A C 1
ATOM 639 O O . THR A 1 82 ? -6.276 10.714 5.779 1.00 91.44 82 THR A O 1
ATOM 642 N N . THR A 1 83 ? -8.501 10.905 5.913 1.00 86.75 83 THR A N 1
ATOM 643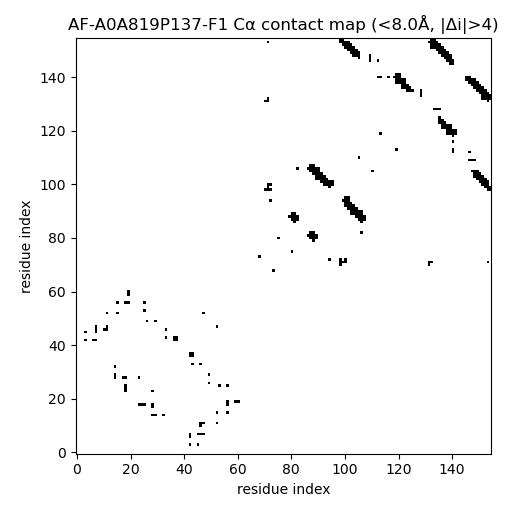 C CA . THR A 1 83 ? -8.768 10.835 4.473 1.00 86.75 83 THR A CA 1
ATOM 644 C C . THR A 1 83 ? -8.427 12.168 3.801 1.00 86.75 83 THR A C 1
ATOM 646 O O . THR A 1 83 ? -8.298 13.195 4.470 1.00 86.75 83 THR A O 1
ATOM 649 N N . ILE A 1 84 ? -8.351 12.172 2.467 1.00 85.94 84 ILE A N 1
ATOM 650 C CA . ILE A 1 84 ? -8.148 13.393 1.664 1.00 85.94 84 ILE A CA 1
ATOM 651 C C . ILE A 1 84 ? -9.239 14.440 1.959 1.00 85.94 84 ILE A C 1
ATOM 653 O O . ILE A 1 84 ? -8.951 15.631 2.009 1.00 85.94 84 ILE A O 1
ATOM 657 N N . ASP A 1 85 ? -10.462 13.986 2.246 1.00 86.38 85 ASP A N 1
ATOM 658 C CA . ASP A 1 85 ? -11.611 14.834 2.587 1.00 86.38 85 ASP A CA 1
ATOM 659 C C . ASP A 1 85 ? -11.614 15.296 4.061 1.00 86.38 85 ASP A C 1
ATOM 661 O O . ASP A 1 85 ? -12.597 15.856 4.540 1.00 86.38 85 ASP A O 1
ATOM 665 N N . GLY A 1 86 ? -10.546 15.027 4.819 1.00 86.75 86 GLY A N 1
ATOM 666 C CA . GLY A 1 86 ? -10.397 15.439 6.218 1.00 86.75 86 GLY A CA 1
ATOM 667 C C . GLY A 1 86 ? -11.123 14.559 7.240 1.00 86.75 86 GLY A C 1
ATOM 668 O O . GLY A 1 86 ? -11.004 14.795 8.440 1.00 86.75 86 GLY A O 1
ATOM 669 N N . ASN A 1 87 ? -11.840 13.520 6.807 1.00 87.25 87 ASN A N 1
ATOM 670 C CA . ASN A 1 87 ? -12.508 12.587 7.720 1.00 87.25 87 ASN A CA 1
ATOM 671 C C . ASN A 1 87 ? -11.505 11.666 8.420 1.00 87.25 87 ASN A C 1
ATOM 673 O O . ASN A 1 87 ? -10.475 11.320 7.837 1.00 87.25 87 ASN A O 1
ATOM 677 N N . ARG A 1 88 ? -11.838 11.205 9.631 1.00 88.12 88 ARG A N 1
ATOM 678 C CA . ARG A 1 88 ? -11.068 10.182 10.352 1.00 88.12 88 ARG A CA 1
ATOM 679 C C . ARG A 1 88 ? -10.932 8.917 9.502 1.00 88.12 88 ARG A C 1
ATOM 681 O O . ARG A 1 88 ? -11.913 8.440 8.935 1.00 88.12 88 ARG A O 1
ATOM 688 N N . PHE A 1 89 ? -9.717 8.384 9.439 1.00 88.69 89 PHE A N 1
ATOM 689 C CA . PHE A 1 89 ? -9.405 7.150 8.718 1.00 88.69 89 PHE A CA 1
ATOM 690 C C . PHE A 1 89 ? -8.787 6.066 9.608 1.00 88.69 89 PHE A C 1
ATOM 692 O O . PHE A 1 89 ? -8.624 4.934 9.167 1.00 88.69 89 PHE A O 1
ATOM 699 N N . ILE A 1 90 ? -8.463 6.382 10.865 1.00 89.62 90 ILE A N 1
ATOM 700 C CA . ILE A 1 90 ? -7.996 5.397 11.844 1.00 89.62 90 ILE A CA 1
ATOM 701 C C . ILE A 1 90 ? -9.002 5.255 12.960 1.00 89.62 90 ILE A C 1
ATOM 703 O O . ILE A 1 90 ? -9.335 6.224 13.640 1.00 89.62 90 ILE A O 1
ATOM 707 N N . LEU A 1 91 ? -9.465 4.023 13.128 1.00 86.00 91 LEU A N 1
ATOM 708 C CA . LEU A 1 91 ? -10.490 3.652 14.095 1.00 86.00 91 LEU A CA 1
ATOM 709 C C . LEU A 1 91 ? -9.886 3.037 15.344 1.00 86.00 91 LEU A C 1
ATOM 711 O O . LEU A 1 91 ? -10.395 3.255 16.437 1.00 86.00 91 LEU A O 1
ATOM 715 N N . CYS A 1 92 ? -8.807 2.277 15.175 1.00 85.31 92 CYS A N 1
ATOM 716 C CA . CYS A 1 92 ? -8.115 1.612 16.264 1.00 85.31 92 CYS A CA 1
ATOM 717 C C . CYS A 1 92 ? -6.608 1.710 16.034 1.00 85.31 92 CYS A C 1
ATOM 719 O O . CYS A 1 92 ? -6.113 1.460 14.932 1.00 85.31 92 CYS A O 1
ATOM 721 N N . ASP A 1 93 ? -5.914 2.106 17.091 1.00 88.75 93 ASP A N 1
ATOM 722 C CA . ASP A 1 93 ? -4.467 2.101 17.216 1.00 88.75 93 ASP A CA 1
ATOM 723 C C . ASP A 1 93 ? -4.150 1.698 18.655 1.00 88.75 93 ASP A C 1
ATOM 725 O O . ASP A 1 93 ? -4.047 2.535 19.551 1.00 88.75 93 ASP A O 1
ATOM 729 N N . GLU A 1 94 ? -4.119 0.389 18.891 1.00 83.44 94 GLU A N 1
ATOM 730 C CA . GLU A 1 94 ? -4.015 -0.182 20.230 1.00 83.44 94 GLU A CA 1
ATOM 731 C C . GLU A 1 94 ? -2.756 -1.026 20.366 1.00 83.44 94 GLU A C 1
ATOM 733 O O . GLU A 1 94 ? -2.494 -1.923 19.566 1.00 83.44 94 GLU A O 1
ATOM 738 N N . SER A 1 95 ? -1.983 -0.765 21.421 1.00 81.81 95 SER A N 1
ATOM 739 C CA . SER A 1 95 ? -0.856 -1.603 21.824 1.00 81.81 95 SER A CA 1
ATOM 740 C C . SER A 1 95 ? -1.342 -2.607 22.869 1.00 81.81 95 SER A C 1
ATOM 742 O O . SER A 1 95 ? -1.628 -2.222 24.000 1.00 81.81 95 SER A O 1
ATOM 744 N N . LEU A 1 96 ? -1.420 -3.889 22.506 1.00 73.69 96 LEU A N 1
ATOM 745 C CA . LEU A 1 96 ? -1.934 -4.949 23.384 1.00 73.69 96 LEU A CA 1
ATOM 746 C C . LEU A 1 96 ? -0.886 -5.438 24.397 1.00 73.69 96 LEU A C 1
ATOM 748 O O . LEU A 1 96 ? -1.205 -5.699 25.555 1.00 73.69 96 LEU A O 1
ATOM 752 N N . ALA A 1 97 ? 0.379 -5.531 23.976 1.00 70.06 97 ALA A N 1
ATOM 753 C CA . ALA A 1 97 ? 1.502 -5.992 24.793 1.00 70.06 97 ALA A CA 1
ATOM 754 C C . ALA A 1 97 ? 2.839 -5.420 24.283 1.00 70.06 97 ALA A C 1
ATOM 756 O O . ALA A 1 97 ? 2.892 -4.653 23.318 1.00 70.06 97 ALA A O 1
ATOM 757 N N . ARG A 1 98 ? 3.962 -5.799 24.916 1.00 64.69 98 ARG A N 1
ATOM 758 C CA . ARG A 1 98 ? 5.303 -5.455 24.412 1.00 64.69 98 ARG A CA 1
ATOM 759 C C . ARG A 1 98 ? 5.506 -6.119 23.043 1.00 64.69 98 ARG A C 1
ATOM 761 O O . ARG A 1 98 ? 5.872 -7.286 23.009 1.00 64.69 98 ARG A O 1
ATOM 768 N N . ARG A 1 99 ? 5.381 -5.328 21.964 1.00 67.12 99 ARG A N 1
ATOM 769 C CA . ARG A 1 99 ? 5.522 -5.695 20.529 1.00 67.12 99 ARG A CA 1
ATOM 770 C C . ARG A 1 99 ? 4.241 -6.167 19.825 1.00 67.12 99 ARG A C 1
ATOM 772 O O . ARG A 1 99 ? 4.306 -6.559 18.662 1.00 67.12 99 ARG A O 1
ATOM 779 N N . GLU A 1 100 ? 3.088 -6.030 20.468 1.00 78.25 100 GLU A N 1
ATOM 780 C CA . GLU A 1 100 ? 1.790 -6.319 19.854 1.00 78.25 100 GLU A CA 1
ATOM 781 C C . GLU A 1 100 ? 1.004 -5.025 19.649 1.00 78.25 100 GLU A C 1
ATOM 783 O O . GLU A 1 100 ? 0.759 -4.290 20.609 1.00 78.25 100 GLU A O 1
ATOM 788 N N . ARG A 1 101 ? 0.625 -4.738 18.403 1.00 84.38 101 ARG A N 1
ATOM 789 C CA . ARG A 1 101 ? -0.151 -3.562 18.020 1.00 84.38 101 ARG A CA 1
ATOM 790 C C . ARG A 1 101 ? -1.203 -3.939 16.988 1.00 84.38 101 ARG A C 1
ATOM 792 O O . ARG A 1 101 ? -0.898 -4.623 16.010 1.00 84.38 101 ARG A O 1
ATOM 799 N N . ILE A 1 102 ? -2.415 -3.442 17.192 1.00 83.69 102 ILE A N 1
ATOM 800 C CA . ILE A 1 102 ? -3.506 -3.502 16.227 1.00 83.69 102 ILE A CA 1
ATOM 801 C C . ILE A 1 102 ? -3.680 -2.117 15.617 1.00 83.69 102 ILE A C 1
ATOM 803 O 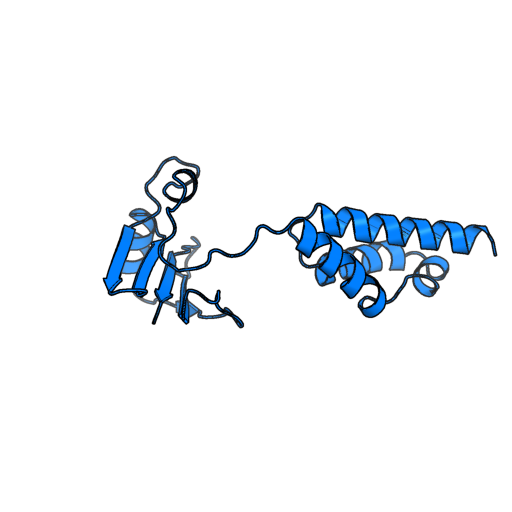O . ILE A 1 102 ? -3.826 -1.130 16.336 1.00 83.69 102 ILE A O 1
ATOM 807 N N . LEU A 1 103 ? -3.679 -2.057 14.285 1.00 85.75 103 LEU A N 1
ATOM 808 C CA . LEU A 1 103 ? -4.074 -0.868 13.535 1.00 85.75 103 LEU A CA 1
ATOM 809 C C . LEU A 1 103 ? -5.279 -1.195 12.660 1.00 85.75 103 LEU A C 1
ATOM 811 O O . LEU A 1 103 ? -5.241 -2.150 11.882 1.00 85.75 103 LEU A O 1
ATOM 815 N N . VAL A 1 104 ? -6.321 -0.374 12.755 1.00 85.69 104 VAL A N 1
ATOM 816 C CA . VAL A 1 104 ? -7.514 -0.470 11.911 1.00 85.69 104 VAL A CA 1
ATOM 817 C C . VAL A 1 104 ? -7.705 0.833 11.161 1.00 85.69 104 VAL A C 1
ATOM 819 O O . VAL A 1 104 ? -8.053 1.864 11.744 1.00 85.69 104 VAL A O 1
ATOM 822 N N . PHE A 1 105 ? -7.507 0.755 9.850 1.00 86.06 105 PHE A N 1
ATOM 823 C CA . PHE A 1 105 ? -7.754 1.843 8.920 1.00 86.06 105 PHE A CA 1
ATOM 824 C C . PHE A 1 105 ? -9.127 1.661 8.283 1.00 86.06 105 PHE A C 1
ATOM 826 O O . PHE A 1 105 ? -9.313 0.760 7.464 1.00 86.06 105 PHE A O 1
ATOM 833 N N . ALA A 1 106 ? -10.075 2.509 8.661 1.00 85.50 106 ALA A N 1
ATOM 834 C CA . ALA A 1 106 ? -11.332 2.702 7.953 1.00 85.50 106 ALA A CA 1
ATOM 835 C C . ALA A 1 106 ? -11.956 4.045 8.365 1.00 85.50 106 ALA A C 1
ATOM 837 O O . ALA A 1 106 ? -11.649 4.601 9.418 1.00 85.50 106 ALA A O 1
ATOM 838 N N . SER A 1 107 ? -12.838 4.587 7.535 1.00 85.88 107 SER A N 1
ATOM 839 C CA . SER A 1 107 ? -13.705 5.696 7.929 1.00 85.88 107 SER A CA 1
ATOM 840 C C . SER A 1 107 ? -15.004 5.184 8.546 1.00 85.88 107 SER A C 1
ATOM 842 O O . SER A 1 107 ? -15.406 4.041 8.326 1.00 85.88 107 SER A O 1
ATOM 844 N N . ASP A 1 108 ? -15.704 6.048 9.280 1.00 85.44 108 ASP A N 1
ATOM 845 C CA . ASP A 1 108 ? -16.999 5.705 9.883 1.00 85.44 108 ASP A CA 1
ATOM 846 C C . ASP A 1 108 ? -18.004 5.232 8.824 1.00 85.44 108 ASP A C 1
ATOM 848 O O . ASP A 1 108 ? -18.614 4.176 8.960 1.00 85.44 108 ASP A O 1
ATOM 852 N N . ARG A 1 109 ? -18.050 5.918 7.676 1.00 83.62 109 ARG A N 1
ATOM 853 C CA . ARG A 1 109 ? -18.873 5.512 6.529 1.00 83.62 109 ARG A CA 1
ATOM 854 C C . ARG A 1 109 ? -18.528 4.108 6.024 1.00 83.62 109 ARG A C 1
ATOM 856 O O . ARG A 1 109 ? -19.412 3.385 5.579 1.00 83.62 109 ARG A O 1
ATOM 863 N N . GLN A 1 110 ? -17.251 3.737 6.021 1.00 81.94 110 GLN A N 1
ATOM 864 C CA . GLN A 1 110 ? -16.827 2.407 5.586 1.00 81.94 110 GLN A CA 1
ATOM 865 C C . GLN A 1 110 ? -17.273 1.325 6.574 1.00 81.94 110 GLN A C 1
ATOM 867 O O . GLN A 1 110 ? -17.672 0.250 6.133 1.00 81.94 110 GLN A O 1
ATOM 872 N N . LEU A 1 111 ? -17.261 1.614 7.879 1.00 81.62 111 LEU A N 1
ATOM 873 C CA . LEU A 1 111 ? -17.828 0.719 8.888 1.00 81.62 111 LEU A CA 1
ATOM 874 C C . LEU A 1 111 ? -19.342 0.591 8.756 1.00 81.62 111 LEU A C 1
ATOM 876 O O . LEU A 1 111 ? -19.841 -0.528 8.802 1.00 81.62 111 LEU A O 1
ATOM 880 N N . ASP A 1 112 ? -20.058 1.696 8.552 1.00 85.56 112 ASP A N 1
ATOM 881 C CA . ASP A 1 112 ? -21.513 1.674 8.363 1.00 85.56 112 ASP A CA 1
ATOM 882 C C . ASP A 1 112 ? -21.891 0.807 7.158 1.00 85.56 112 ASP A C 1
ATOM 884 O O . ASP A 1 112 ? -22.799 -0.021 7.224 1.00 85.56 112 ASP A O 1
ATOM 888 N N . LEU A 1 113 ? -21.147 0.959 6.059 1.00 83.44 113 LEU A N 1
ATOM 889 C CA . LEU A 1 113 ? -21.303 0.158 4.849 1.00 83.44 113 LEU A CA 1
ATOM 890 C C . LEU A 1 113 ? -20.995 -1.324 5.087 1.00 83.44 113 LEU A C 1
ATOM 892 O O . LEU A 1 113 ? -21.746 -2.182 4.623 1.00 83.44 113 LEU A O 1
ATOM 896 N N . LEU A 1 114 ? -19.925 -1.624 5.829 1.00 81.00 114 LEU A N 1
ATOM 897 C CA . LEU A 1 114 ? -19.561 -2.990 6.198 1.00 81.00 114 LEU A CA 1
ATOM 898 C C . LEU A 1 114 ? -20.638 -3.633 7.082 1.00 81.00 114 LEU A C 1
ATOM 900 O O . LEU A 1 114 ? -21.040 -4.763 6.822 1.00 81.00 114 LEU A O 1
ATOM 904 N N . PHE A 1 115 ? -21.130 -2.904 8.085 1.00 83.25 115 PHE A N 1
ATOM 905 C CA . PHE A 1 115 ? -22.163 -3.351 9.020 1.00 83.25 115 PHE A CA 1
ATOM 906 C C . PHE A 1 115 ? -23.513 -3.576 8.331 1.00 83.25 115 PHE A C 1
ATOM 908 O O . PHE A 1 115 ? -24.201 -4.553 8.616 1.00 83.25 115 PHE A O 1
ATOM 915 N N . ALA A 1 116 ? -23.887 -2.697 7.400 1.00 85.50 116 ALA A N 1
ATOM 916 C CA . ALA A 1 116 ? -25.112 -2.834 6.619 1.00 85.50 116 ALA A CA 1
ATOM 917 C C . ALA A 1 116 ? -25.016 -3.915 5.527 1.00 85.50 116 ALA A C 1
ATOM 919 O O . ALA A 1 116 ? -26.031 -4.255 4.914 1.00 85.50 116 ALA A O 1
ATOM 920 N N . SER A 1 117 ? -23.818 -4.440 5.243 1.00 81.94 117 SER A N 1
ATOM 921 C CA . SER A 1 117 ? -23.625 -5.395 4.158 1.00 81.94 117 SER A CA 1
ATOM 922 C C . SER A 1 117 ? -24.090 -6.800 4.561 1.00 81.94 117 SER A C 1
ATOM 924 O O . SER A 1 117 ? -23.555 -7.372 5.510 1.00 81.94 117 SER A O 1
ATOM 926 N N . PRO A 1 118 ? -25.015 -7.427 3.811 1.00 83.06 118 PRO A N 1
ATOM 927 C CA . PRO A 1 118 ? -25.438 -8.802 4.083 1.00 83.06 118 PRO A CA 1
ATOM 928 C C . PRO A 1 118 ? -24.358 -9.833 3.723 1.00 83.06 118 PRO A C 1
ATOM 930 O O . PRO A 1 118 ? -24.397 -10.966 4.196 1.00 83.06 118 PRO A O 1
ATOM 933 N N . ILE A 1 119 ? -23.415 -9.457 2.854 1.00 78.19 119 ILE A N 1
ATOM 934 C CA . ILE A 1 119 ? -22.316 -10.306 2.397 1.00 78.19 119 ILE A CA 1
ATOM 935 C C . ILE A 1 119 ? -21.029 -9.493 2.474 1.00 78.19 119 ILE A C 1
ATOM 937 O O . ILE A 1 119 ? -20.953 -8.374 1.960 1.00 78.19 119 ILE A O 1
ATOM 941 N N . ILE A 1 120 ? -20.015 -10.068 3.109 1.00 74.62 120 ILE A N 1
ATOM 942 C CA . ILE A 1 120 ? -18.691 -9.472 3.253 1.00 74.62 120 ILE A CA 1
ATOM 943 C C . ILE A 1 120 ? -17.698 -10.410 2.583 1.00 74.62 120 ILE A C 1
ATOM 945 O O . ILE A 1 120 ? -17.617 -11.588 2.934 1.00 74.62 120 ILE A O 1
ATOM 949 N N . TYR A 1 121 ? -16.935 -9.882 1.629 1.00 70.00 121 TYR A N 1
ATOM 950 C CA . TYR A 1 121 ? -15.806 -10.598 1.059 1.00 70.00 121 TYR A CA 1
ATOM 951 C C . TYR A 1 121 ? -14.541 -10.157 1.783 1.00 70.00 121 TYR A C 1
ATOM 953 O O . TYR A 1 121 ? -14.245 -8.966 1.900 1.00 70.00 121 TYR A O 1
ATOM 961 N N . MET A 1 122 ? -13.805 -11.140 2.286 1.00 69.31 122 MET A N 1
ATOM 962 C CA . MET A 1 122 ? -12.497 -10.936 2.889 1.00 69.31 122 MET A CA 1
ATOM 963 C C . MET A 1 1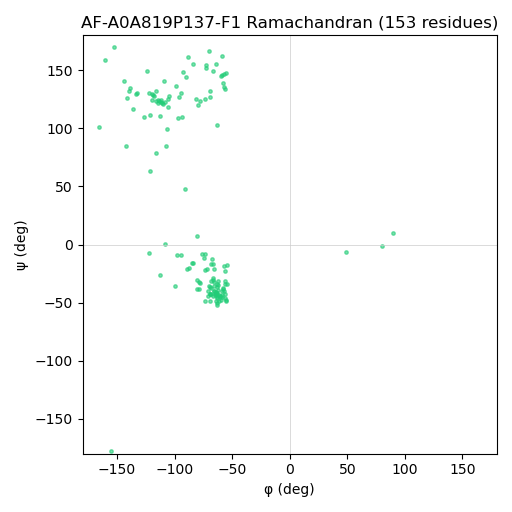22 ? -11.459 -11.453 1.907 1.00 69.31 122 MET A C 1
ATOM 965 O O . MET A 1 122 ? -11.469 -12.640 1.582 1.00 69.31 122 MET A O 1
ATOM 969 N N . ASP A 1 123 ? -10.581 -10.572 1.437 1.00 67.38 123 ASP A N 1
ATOM 970 C CA . ASP A 1 123 ? -9.408 -10.971 0.666 1.00 67.38 123 ASP A CA 1
ATOM 971 C C . ASP A 1 123 ? -8.157 -10.643 1.482 1.00 67.38 123 ASP A C 1
ATOM 973 O O . ASP A 1 123 ? -7.941 -9.522 1.947 1.00 67.38 123 ASP A O 1
ATOM 977 N N . GLY A 1 124 ? -7.352 -11.669 1.720 1.00 59.28 124 GLY A N 1
ATOM 978 C CA . GLY A 1 124 ? -6.093 -11.576 2.437 1.00 59.28 124 GLY A CA 1
ATOM 979 C C . GLY A 1 124 ? -4.967 -11.938 1.489 1.00 59.28 124 GLY A C 1
ATOM 980 O O . GLY A 1 124 ? -4.469 -13.058 1.527 1.00 59.28 124 GLY A O 1
ATOM 981 N N . THR A 1 125 ? -4.562 -11.015 0.623 1.00 55.91 125 THR A N 1
ATOM 982 C CA . THR A 1 125 ? -3.517 -11.275 -0.379 1.00 55.91 125 THR A CA 1
ATOM 983 C C . THR A 1 125 ? -2.337 -10.329 -0.231 1.00 55.91 125 THR A C 1
ATOM 985 O O . THR A 1 125 ? -1.953 -9.598 -1.140 1.00 55.91 125 THR A O 1
ATOM 988 N N . PHE A 1 126 ? -1.664 -10.417 0.914 1.00 57.19 126 PHE A N 1
ATOM 989 C CA . PHE A 1 126 ? -0.276 -9.979 1.003 1.00 57.19 126 PHE A CA 1
ATOM 990 C C . PHE A 1 126 ? 0.606 -11.219 1.092 1.00 57.19 126 PHE A C 1
ATOM 992 O O . PHE A 1 126 ? 0.766 -11.813 2.152 1.00 57.19 126 PHE A O 1
ATOM 999 N N . ALA A 1 127 ? 1.198 -11.612 -0.041 1.00 53.22 127 ALA A N 1
ATOM 1000 C CA . ALA A 1 127 ? 2.143 -12.733 -0.114 1.00 53.22 127 ALA A CA 1
ATOM 1001 C C . ALA A 1 127 ? 3.350 -12.567 0.835 1.00 53.22 127 ALA A C 1
ATOM 1003 O O . ALA A 1 127 ? 4.052 -13.531 1.132 1.00 53.22 127 ALA A O 1
ATOM 1004 N N . LYS A 1 128 ? 3.604 -11.333 1.288 1.00 57.94 128 LYS A N 1
ATOM 1005 C CA . LYS A 1 128 ? 4.548 -10.983 2.346 1.00 57.94 128 LYS A CA 1
ATOM 1006 C C . LYS A 1 128 ? 3.946 -9.869 3.190 1.00 57.94 128 LYS A C 1
ATOM 1008 O O . LYS A 1 128 ? 3.576 -8.829 2.647 1.00 57.94 128 LYS A O 1
ATOM 1013 N N . SER A 1 129 ? 3.885 -10.081 4.495 1.00 63.56 129 SER A N 1
ATOM 1014 C CA . SER A 1 129 ? 3.580 -9.041 5.468 1.00 63.56 129 SER A CA 1
ATOM 1015 C C . SER A 1 129 ? 4.866 -8.266 5.821 1.00 63.56 129 SER A C 1
ATOM 1017 O O . SER A 1 129 ? 5.979 -8.773 5.639 1.00 63.56 129 SER A O 1
ATOM 1019 N N . SER A 1 130 ? 4.750 -7.010 6.272 1.00 69.25 130 SER A N 1
ATOM 1020 C CA . SER A 1 130 ? 5.882 -6.298 6.884 1.00 69.25 130 SER A CA 1
ATOM 1021 C C . SER A 1 130 ? 6.433 -7.116 8.059 1.00 69.25 130 SER A C 1
ATOM 1023 O O . SER A 1 130 ? 5.638 -7.727 8.767 1.00 69.25 130 SER A O 1
ATOM 1025 N N . PRO A 1 131 ? 7.746 -7.085 8.355 1.00 69.56 131 PRO A N 1
ATOM 1026 C CA . PRO A 1 131 ? 8.316 -7.809 9.496 1.00 69.56 131 PRO A CA 1
ATOM 1027 C C . PRO A 1 131 ? 7.665 -7.498 10.853 1.00 69.56 131 PRO A C 1
ATOM 1029 O O . PRO A 1 131 ? 7.862 -8.241 11.807 1.00 69.56 131 PRO A O 1
ATOM 1032 N N . HIS A 1 132 ? 6.931 -6.387 10.954 1.00 74.50 132 HIS A N 1
ATOM 1033 C CA . HIS A 1 132 ? 6.299 -5.927 12.191 1.00 74.50 132 HIS A CA 1
ATOM 1034 C C . HIS A 1 132 ? 4.825 -6.288 12.318 1.00 74.50 132 HIS A C 1
ATOM 1036 O O . HIS A 1 132 ? 4.267 -6.054 13.380 1.00 74.50 132 HIS A O 1
ATOM 1042 N N . PHE A 1 133 ? 4.195 -6.807 11.264 1.00 72.81 133 PHE A N 1
ATOM 1043 C CA . PHE A 1 133 ? 2.794 -7.211 11.288 1.00 72.81 133 PHE A CA 1
ATOM 1044 C C . PHE A 1 133 ? 2.663 -8.599 10.667 1.00 72.81 133 PHE A C 1
ATOM 1046 O O . PHE A 1 133 ? 3.171 -8.877 9.585 1.00 72.81 133 PHE A O 1
ATOM 1053 N N . THR A 1 134 ? 1.974 -9.478 11.367 1.00 64.31 134 THR A N 1
ATOM 1054 C CA . THR A 1 134 ? 1.746 -10.880 11.029 1.00 64.31 134 THR A CA 1
ATOM 1055 C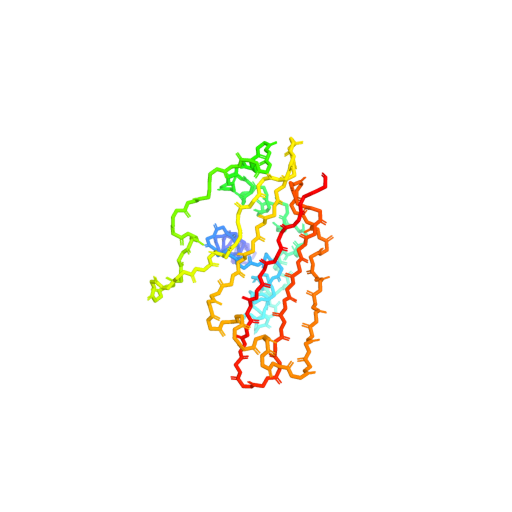 C . THR A 1 134 ? 0.654 -11.023 9.980 1.00 64.31 134 THR A C 1
ATOM 1057 O O . THR A 1 134 ? 0.725 -11.912 9.135 1.00 64.31 134 THR A O 1
ATOM 1060 N N . GLN A 1 135 ? -0.338 -10.130 9.989 1.00 65.00 135 GLN A N 1
ATOM 1061 C CA . GLN A 1 135 ? -1.470 -10.224 9.078 1.00 65.00 135 GLN A CA 1
ATOM 1062 C C . GLN A 1 135 ? -1.955 -8.855 8.614 1.00 65.00 135 GLN A C 1
ATOM 1064 O O . GLN A 1 135 ? -2.029 -7.904 9.390 1.00 65.00 135 GLN A O 1
ATOM 1069 N N . TYR A 1 136 ? -2.311 -8.814 7.334 1.00 66.94 136 TYR A N 1
ATOM 1070 C CA . TYR A 1 136 ? -3.033 -7.738 6.678 1.00 66.94 136 TYR A CA 1
ATOM 1071 C C . TYR A 1 136 ? -4.374 -8.312 6.217 1.00 66.94 136 TYR A C 1
ATOM 1073 O O . TYR A 1 136 ? -4.381 -9.300 5.479 1.00 66.94 136 TYR A O 1
ATOM 1081 N N . ILE A 1 137 ? -5.492 -7.723 6.633 1.00 64.25 137 ILE A N 1
ATOM 1082 C CA . ILE A 1 137 ? -6.825 -8.121 6.152 1.00 64.25 137 ILE A CA 1
ATOM 1083 C C . ILE A 1 137 ? -7.451 -6.938 5.432 1.00 64.25 137 ILE A C 1
ATOM 1085 O O . ILE A 1 137 ? -7.498 -5.841 5.992 1.00 64.25 137 ILE A O 1
ATOM 1089 N N . LEU A 1 138 ? -7.916 -7.175 4.204 1.00 62.62 138 LEU A N 1
ATOM 1090 C CA . LEU A 1 138 ? -8.660 -6.210 3.411 1.00 62.62 138 LEU A CA 1
ATOM 1091 C C . LEU A 1 138 ? -10.114 -6.670 3.291 1.00 62.62 138 LEU A C 1
ATOM 1093 O O . LEU A 1 138 ? -10.404 -7.756 2.783 1.00 62.62 138 LEU A O 1
ATOM 1097 N N . TYR A 1 139 ? -11.031 -5.835 3.766 1.00 63.00 139 TYR A N 1
ATOM 1098 C CA . TYR A 1 139 ? -12.464 -6.073 3.614 1.00 63.00 139 TYR A CA 1
ATOM 1099 C C . TYR A 1 139 ? -12.975 -5.346 2.384 1.00 63.00 139 TYR A C 1
ATOM 1101 O O . TYR A 1 139 ? -12.714 -4.155 2.233 1.00 63.00 139 TYR A O 1
ATOM 1109 N N . MET A 1 140 ? -13.715 -6.067 1.542 1.00 59.19 140 MET A N 1
ATOM 1110 C CA . MET A 1 140 ? -14.318 -5.556 0.317 1.00 59.19 140 MET A CA 1
ATOM 1111 C C . MET A 1 140 ? -15.831 -5.766 0.349 1.00 59.19 140 MET A C 1
ATOM 1113 O O . MET A 1 140 ? -16.323 -6.874 0.583 1.00 59.19 140 MET A O 1
ATOM 1117 N N . GLN A 1 141 ? -16.576 -4.703 0.052 1.00 57.38 141 GLN A N 1
ATOM 1118 C CA . GLN A 1 141 ? -18.001 -4.785 -0.256 1.00 57.38 141 GLN A CA 1
ATOM 1119 C C . GLN A 1 141 ? -18.196 -4.771 -1.775 1.00 57.38 141 GLN A C 1
ATOM 1121 O O . GLN A 1 141 ? -17.582 -3.969 -2.476 1.00 57.38 141 GLN A O 1
ATOM 1126 N N . PHE A 1 142 ? -19.073 -5.635 -2.290 1.00 52.03 142 PHE A N 1
ATOM 1127 C CA . PHE A 1 142 ? -19.398 -5.686 -3.715 1.00 52.03 142 PHE A CA 1
ATOM 1128 C C . PHE A 1 142 ? -20.801 -5.118 -3.970 1.00 52.03 142 PHE A C 1
ATOM 1130 O O . PHE A 1 142 ? -21.768 -5.870 -4.015 1.00 52.03 142 PHE A O 1
ATOM 1137 N N . PHE A 1 143 ? -20.916 -3.791 -4.115 1.00 45.75 143 PHE A N 1
ATOM 1138 C CA . PHE A 1 143 ? -22.043 -3.130 -4.798 1.00 45.75 143 PHE A CA 1
ATOM 1139 C C . PHE A 1 143 ? -21.703 -1.654 -5.092 1.00 45.75 143 PHE A C 1
ATOM 1141 O O . PHE A 1 143 ? -21.745 -0.837 -4.184 1.00 45.75 143 PHE A O 1
ATOM 1148 N N . LEU A 1 144 ? -21.331 -1.317 -6.340 1.00 42.53 144 LEU A N 1
ATOM 1149 C CA . LEU A 1 144 ? -21.039 0.036 -6.892 1.00 42.53 144 LEU A CA 1
ATOM 1150 C C . LEU A 1 144 ? -20.087 0.984 -6.107 1.00 42.53 144 LEU A C 1
ATOM 1152 O O . LEU A 1 144 ? -19.724 2.034 -6.633 1.00 42.53 144 LEU A O 1
ATOM 1156 N N . ILE A 1 145 ? -19.644 0.633 -4.898 1.00 46.88 145 ILE A N 1
ATOM 1157 C CA . ILE A 1 145 ? -18.819 1.433 -3.988 1.00 46.88 145 ILE A CA 1
ATOM 1158 C C . ILE A 1 145 ? -17.735 0.513 -3.419 1.00 46.88 145 ILE A C 1
ATOM 1160 O O . ILE A 1 145 ? -18.032 -0.451 -2.719 1.00 46.88 145 ILE A O 1
ATOM 1164 N N . TYR A 1 146 ? -16.474 0.816 -3.726 1.00 46.16 146 TYR A N 1
ATOM 1165 C CA . TYR A 1 146 ? -15.326 0.114 -3.158 1.00 46.16 146 TYR A CA 1
ATOM 1166 C C . TYR A 1 146 ? -15.046 0.642 -1.750 1.00 46.16 146 TYR A C 1
ATOM 1168 O O . TYR A 1 146 ? -14.754 1.825 -1.564 1.00 46.16 146 TYR A O 1
ATOM 1176 N N . VAL A 1 147 ? -15.112 -0.243 -0.760 1.00 51.53 147 VAL A N 1
ATOM 1177 C CA . VAL A 1 147 ? -14.683 0.029 0.614 1.00 51.53 147 VAL A CA 1
ATOM 1178 C C . VAL A 1 147 ? -13.363 -0.696 0.837 1.00 51.53 147 VAL A C 1
ATOM 1180 O O . VAL A 1 147 ? -13.293 -1.892 0.601 1.00 51.53 147 VAL A O 1
ATOM 1183 N N . ASN A 1 148 ? -12.330 0.033 1.265 1.00 55.56 148 ASN A N 1
ATOM 1184 C CA . ASN A 1 148 ? -11.048 -0.533 1.673 1.00 55.56 148 ASN A CA 1
ATOM 1185 C C . ASN A 1 148 ? -10.907 -0.308 3.176 1.00 55.56 148 ASN A C 1
ATOM 1187 O O . ASN A 1 148 ? -10.730 0.837 3.593 1.00 55.56 148 ASN A O 1
ATOM 1191 N N . ALA A 1 149 ? -10.979 -1.378 3.965 1.00 56.31 149 ALA A N 1
ATOM 1192 C CA . ALA A 1 149 ? -10.591 -1.348 5.370 1.00 56.31 149 ALA A CA 1
ATOM 1193 C C . ALA A 1 149 ? -9.368 -2.246 5.567 1.00 56.31 149 ALA A C 1
ATOM 1195 O O . ALA A 1 149 ? -9.415 -3.418 5.190 1.00 56.31 149 ALA A O 1
ATOM 1196 N N . ILE A 1 150 ? -8.282 -1.692 6.112 1.00 61.22 150 ILE A N 1
ATOM 1197 C CA . ILE A 1 150 ? -7.012 -2.404 6.310 1.00 61.22 150 ILE A CA 1
ATOM 1198 C C . ILE A 1 150 ? -6.826 -2.666 7.798 1.00 61.22 150 ILE A C 1
ATOM 1200 O O . ILE A 1 150 ? -6.780 -1.734 8.599 1.00 61.22 150 ILE A O 1
ATOM 1204 N N . PHE A 1 151 ? -6.664 -3.937 8.147 1.00 59.56 151 PHE A N 1
ATOM 1205 C CA . PHE A 1 151 ? -6.382 -4.370 9.509 1.00 59.56 151 PHE A CA 1
ATOM 1206 C C . PHE A 1 151 ? -4.970 -4.925 9.573 1.00 59.56 151 PHE A C 1
ATOM 1208 O O . PHE A 1 151 ? -4.643 -5.841 8.816 1.00 59.56 151 PHE A O 1
ATOM 1215 N N . LEU A 1 152 ? -4.152 -4.372 10.466 1.00 65.00 152 LEU A N 1
ATOM 1216 C CA . LEU A 1 152 ? -2.791 -4.825 10.721 1.00 65.00 152 LEU A CA 1
ATOM 1217 C C . LEU A 1 152 ? -2.723 -5.441 12.111 1.00 65.00 152 LEU A C 1
ATOM 1219 O O . LEU A 1 152 ? -3.024 -4.770 13.097 1.00 65.00 152 LEU A O 1
ATOM 1223 N N . PHE A 1 153 ? -2.291 -6.696 12.177 1.00 58.81 153 PHE A N 1
ATOM 1224 C CA . PHE A 1 153 ? -2.090 -7.423 13.429 1.00 58.81 153 PHE A CA 1
ATOM 1225 C C . PHE A 1 153 ? -0.618 -7.762 13.581 1.00 58.81 153 PHE A C 1
ATOM 1227 O O . PHE A 1 153 ? -0.031 -8.268 12.627 1.00 58.81 153 PHE A O 1
ATOM 1234 N N . SER A 1 154 ? -0.019 -7.513 14.744 1.00 59.38 154 SER A N 1
ATOM 1235 C CA . SER A 1 154 ? 1.298 -8.057 15.089 1.00 59.38 154 SER A CA 1
ATOM 1236 C C . SER A 1 154 ? 1.170 -9.122 16.178 1.00 59.38 154 SER A C 1
ATOM 1238 O O . SER A 1 154 ? 0.337 -8.987 17.070 1.00 59.38 154 SER A O 1
ATOM 1240 N N . SER A 1 155 ? 1.957 -10.193 16.050 1.00 52.81 155 SER A N 1
ATOM 1241 C CA . SER A 1 155 ? 2.049 -11.322 16.992 1.00 52.81 155 SER A CA 1
ATOM 1242 C C . SER A 1 155 ? 3.302 -11.257 17.846 1.00 52.81 155 SER A C 1
ATOM 1244 O O . SER A 1 155 ? 4.329 -10.804 17.285 1.00 52.81 155 SER A O 1
#

Solvent-accessible surface area (backbone atoms only — not comparable to full-atom values): 9271 Å² total; per-residue (Å²): 114,67,69,64,51,52,52,38,54,49,54,53,49,49,55,46,51,50,51,67,74,44,91,63,57,61,70,54,56,49,50,53,51,50,61,64,40,58,81,37,66,77,57,46,75,58,51,80,54,71,78,72,50,45,62,61,48,51,56,54,43,54,75,73,48,77,80,76,75,96,56,62,88,62,87,77,60,71,82,72,40,33,42,97,89,67,44,61,21,55,75,43,82,45,74,79,51,100,66,22,39,40,39,33,36,3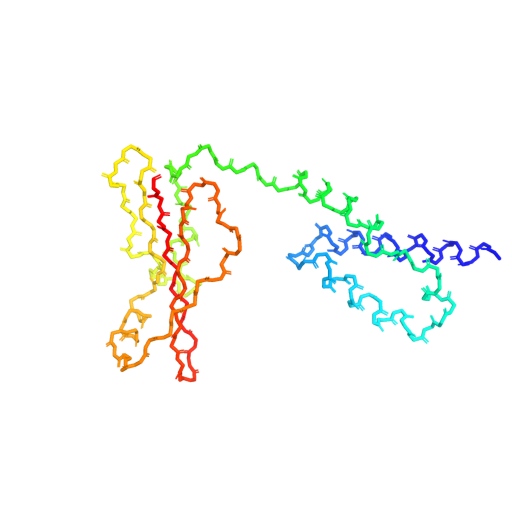4,32,70,70,49,50,54,52,56,71,71,41,95,64,79,48,77,52,70,84,60,97,66,59,59,97,51,30,73,42,59,40,37,42,39,47,92,69,104,52,88,41,78,33,47,37,38,37,26,116

Nearest PDB structures (foldseek):
  2gpj-assembly1_A  TM=3.429E-01  e=4.404E+00  Shewanella putrefaciens CN-32
  5flf-assembly2_B  TM=1.876E-01  e=6.398E+00  Homo sapiens

Radius of gyration: 21.59 Å; Cα contacts (8 Å, |Δi|>4): 191; chains: 1; bounding box: 52×28×60 Å

Sequence (155 aa):
MAAALETTVQNNIEIKERALNELLPVSMIYKEEVSIVSRNPTTLAVLPTSQEIYPSVAKARQKKTPSLPQSCLFDLPDHFKTTIDGNRFILCDESLARRERILVFASDRQLDLLFASPIIYMDGTFAKSSPHFTQYILYMQFFLIYVNAIFLFSS

Secondary structure (DSSP, 8-state):
-HHHHHHHHHHHHHHHHHHHH--S-HHHHHHHHHHHHTT-HHHHTTSPPHHHHHHHHHHHHHHHSPPPPSSS-PPPPGGGTB-TTS-B-EEEEEEEETTEEEEEE--HHHHHHHHH-S--EEE---SS--TT-SEEEEEE--SSS---EEEEE--

Mean predicted aligned error: 12.11 Å

Foldseek 3Di:
DVVLVVLQVVLLVVLLVCLLPDPDDSVVSVVVSLVVCVVPVSNNVSHDDSVVNVVVSVVSNVVVDDDDDPAPPDDDDPVQQADPVRFGQWDDWDDPDDLKTKTKGFGPVLVVVVVPAPDKDKDFDDPDDDPSFPGWIFIFDPDPDTGTMIITTGD

pLDDT: mean 75.3, std 10.89, range [42.53, 91.44]